Protein AF-A0A9X1I2F0-F1 (afdb_monomer)

Nearest PDB structures (foldseek):
  2l8y-assembly1_A  TM=6.173E-01  e=4.996E-02  Escherichia coli K-12
  9biy-assembly1_B  TM=6.040E-01  e=4.996E-02  Escherichia coli
  6t1w-assembly1_C  TM=5.245E-01  e=3.011E-01  Escherichia coli K-12
  7pd3-assembly1_f  TM=4.765E-01  e=2.891E+00  Homo sapiens
  4nas-assembly2_C  TM=4.984E-01  e=1.698E+00  Alicyclobacillus acidocaldarius subsp. acidocaldarius DSM 446

pLDDT: mean 90.18, std 13.1, range [33.97, 98.5]

Mean predicted aligned error: 4.86 Å

Structure (mmCIF, N/CA/C/O backbone):
data_AF-A0A9X1I2F0-F1
#
_entry.id   AF-A0A9X1I2F0-F1
#
loop_
_atom_site.group_PDB
_atom_site.id
_atom_site.type_symbol
_atom_site.label_atom_id
_atom_site.label_alt_id
_atom_site.label_comp_id
_atom_site.label_asym_id
_atom_site.label_entity_id
_atom_site.label_seq_id
_atom_site.pdbx_PDB_ins_code
_atom_site.Cartn_x
_atom_site.Cartn_y
_atom_site.Cartn_z
_atom_site.occupancy
_atom_site.B_iso_or_equiv
_atom_site.auth_seq_id
_atom_site.auth_comp_id
_atom_site.auth_asym_id
_atom_site.auth_atom_id
_atom_site.pdbx_PDB_model_num
ATOM 1 N N . MET A 1 1 ? 22.952 11.592 -23.804 1.00 33.97 1 MET A N 1
ATOM 2 C CA . MET A 1 1 ? 22.974 10.385 -22.951 1.00 33.97 1 MET A CA 1
ATOM 3 C C . MET A 1 1 ? 21.719 10.417 -22.098 1.00 33.97 1 MET A C 1
ATOM 5 O O . MET A 1 1 ? 21.644 11.208 -21.168 1.00 33.97 1 MET A O 1
ATOM 9 N N . THR A 1 2 ? 20.686 9.683 -22.502 1.00 39.53 2 THR A N 1
ATOM 10 C CA . THR A 1 2 ? 19.373 9.693 -21.846 1.00 39.53 2 THR A CA 1
ATOM 11 C C . THR A 1 2 ? 19.460 8.815 -20.602 1.00 39.53 2 THR A C 1
ATOM 13 O O . THR A 1 2 ? 19.593 7.600 -20.707 1.00 39.53 2 THR A O 1
ATOM 16 N N . SER A 1 3 ? 19.482 9.449 -19.431 1.00 34.62 3 SER A N 1
ATOM 17 C CA . SER A 1 3 ? 19.523 8.780 -18.131 1.00 34.62 3 SER A CA 1
ATOM 18 C C . SER A 1 3 ? 18.282 7.898 -17.964 1.00 34.62 3 SER A C 1
ATOM 20 O O . SER A 1 3 ? 17.176 8.406 -17.785 1.00 34.62 3 SER A O 1
ATOM 22 N N . CYS A 1 4 ? 18.453 6.578 -18.055 1.00 43.94 4 CYS A N 1
ATOM 23 C CA . CYS A 1 4 ? 17.436 5.591 -17.694 1.00 43.94 4 CYS A CA 1
ATOM 24 C C . CYS A 1 4 ? 17.426 5.437 -16.167 1.00 43.94 4 CYS A C 1
ATOM 26 O O . CYS A 1 4 ? 17.877 4.436 -15.620 1.00 43.94 4 CYS A O 1
ATOM 28 N N . GLY A 1 5 ? 16.980 6.477 -15.462 1.00 46.72 5 GLY A N 1
ATOM 29 C CA . GLY A 1 5 ? 16.666 6.378 -14.042 1.00 46.72 5 GLY A CA 1
ATOM 30 C C . GLY A 1 5 ? 15.305 5.710 -13.875 1.00 46.72 5 GLY A C 1
ATOM 31 O O . GLY A 1 5 ? 14.297 6.401 -13.768 1.00 46.72 5 GLY A O 1
ATOM 32 N N . SER A 1 6 ? 15.258 4.377 -13.877 1.00 56.50 6 SER A N 1
ATOM 33 C CA . SER A 1 6 ? 14.031 3.562 -13.758 1.00 56.50 6 SER A CA 1
ATOM 34 C C . SER A 1 6 ? 13.419 3.553 -12.346 1.00 56.50 6 SER A C 1
ATOM 36 O O . SER A 1 6 ? 12.685 2.636 -11.988 1.00 56.50 6 SER A O 1
ATOM 38 N N . SER A 1 7 ? 13.745 4.537 -11.508 1.00 63.50 7 SER A N 1
ATOM 39 C CA . SER A 1 7 ? 13.340 4.590 -10.104 1.00 63.50 7 SER A CA 1
ATOM 40 C C . SER A 1 7 ? 13.141 6.030 -9.647 1.00 63.50 7 SER A C 1
ATOM 42 O O . SER A 1 7 ? 13.952 6.901 -9.958 1.00 63.50 7 SER A O 1
ATOM 44 N N . ILE A 1 8 ? 12.096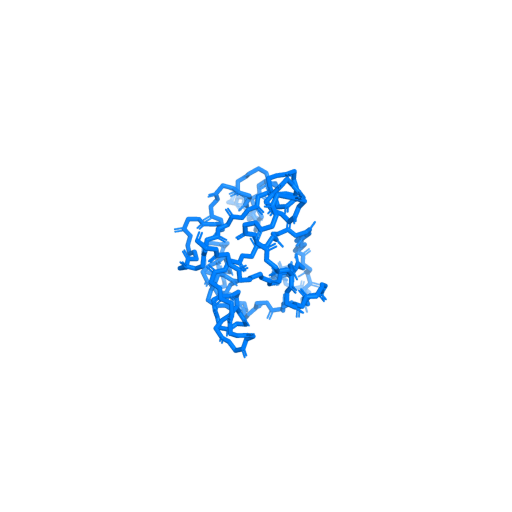 6.259 -8.858 1.00 75.00 8 ILE A N 1
ATOM 45 C CA . ILE A 1 8 ? 11.874 7.507 -8.116 1.00 75.00 8 ILE A CA 1
ATOM 46 C C . ILE A 1 8 ? 12.344 7.356 -6.666 1.00 75.00 8 ILE A C 1
ATOM 48 O O . ILE A 1 8 ? 12.542 6.235 -6.187 1.00 75.00 8 ILE A O 1
ATOM 52 N N . SER A 1 9 ? 12.529 8.473 -5.959 1.00 82.31 9 SER A N 1
ATOM 53 C CA . SER A 1 9 ? 12.950 8.439 -4.556 1.00 82.31 9 SER A CA 1
ATOM 54 C C . SER A 1 9 ? 11.874 7.818 -3.651 1.00 82.31 9 SER A C 1
ATOM 56 O O . SER A 1 9 ? 10.685 7.850 -3.982 1.00 82.31 9 SER A O 1
ATOM 58 N N . PRO A 1 10 ? 12.248 7.322 -2.458 1.00 80.12 10 PRO A N 1
ATOM 59 C CA . PRO A 1 10 ? 11.272 6.826 -1.494 1.00 80.12 10 PRO A CA 1
ATOM 60 C C . PRO A 1 10 ? 10.190 7.827 -1.093 1.00 80.12 10 PRO A C 1
ATOM 62 O O . PRO A 1 10 ? 9.031 7.441 -0.963 1.00 80.12 10 PRO A O 1
ATOM 65 N N . SER A 1 11 ? 10.539 9.109 -0.957 1.00 81.88 11 SER A N 1
ATOM 66 C CA . SER A 1 11 ? 9.557 10.166 -0.693 1.00 81.88 11 SER A CA 1
ATOM 67 C C . SER A 1 11 ? 8.549 10.291 -1.834 1.00 81.88 11 SER A C 1
ATOM 69 O O . SER A 1 11 ? 7.349 10.284 -1.596 1.00 81.88 11 SER A O 1
ATOM 71 N N . GLN A 1 12 ? 9.020 10.279 -3.083 1.00 85.94 12 GLN A N 1
ATOM 72 C CA . GLN A 1 12 ? 8.143 10.350 -4.247 1.00 85.94 12 GLN A CA 1
ATOM 73 C C . GLN A 1 12 ? 7.214 9.133 -4.348 1.00 85.94 12 GLN A C 1
ATOM 75 O O . GLN A 1 12 ? 6.062 9.299 -4.747 1.00 85.94 12 GLN A O 1
ATOM 80 N N . VAL A 1 13 ? 7.667 7.925 -3.980 1.00 85.88 13 VAL A N 1
ATOM 81 C CA . VAL A 1 13 ? 6.781 6.746 -3.897 1.00 85.88 13 VAL A CA 1
ATOM 82 C C . VAL A 1 13 ? 5.714 6.960 -2.830 1.00 85.88 13 VAL A C 1
ATOM 84 O O . VAL A 1 13 ? 4.535 6.758 -3.109 1.00 85.88 13 VAL A O 1
ATOM 87 N N . ASN A 1 14 ? 6.121 7.388 -1.634 1.00 85.56 14 ASN A N 1
ATOM 88 C CA . ASN A 1 14 ? 5.222 7.593 -0.503 1.00 85.56 14 ASN A CA 1
ATOM 89 C C . ASN A 1 14 ? 4.183 8.700 -0.752 1.00 85.56 14 ASN A C 1
ATOM 91 O O . ASN A 1 14 ? 3.100 8.634 -0.187 1.00 85.56 14 ASN A O 1
ATOM 95 N N . ASP A 1 15 ? 4.481 9.669 -1.615 1.00 87.38 15 ASP A N 1
ATOM 96 C CA . ASP A 1 15 ? 3.535 10.728 -1.980 1.00 87.38 15 ASP A CA 1
ATOM 97 C C . ASP A 1 15 ? 2.653 10.320 -3.172 1.00 87.38 15 ASP A C 1
ATOM 99 O O . ASP A 1 15 ? 1.452 10.587 -3.203 1.00 87.38 15 ASP A O 1
ATOM 103 N N . THR A 1 16 ? 3.234 9.639 -4.166 1.00 92.75 16 THR A N 1
ATOM 104 C CA . THR A 1 16 ? 2.539 9.337 -5.427 1.00 92.75 16 THR A CA 1
ATOM 105 C C . THR A 1 16 ? 1.665 8.095 -5.320 1.00 92.75 16 THR A C 1
ATOM 107 O O . THR A 1 16 ? 0.534 8.117 -5.799 1.00 92.75 16 THR A O 1
ATOM 110 N N . LEU A 1 17 ? 2.158 7.008 -4.719 1.00 93.81 17 LEU A N 1
ATOM 111 C CA . LEU A 1 17 ? 1.429 5.739 -4.663 1.00 93.81 17 LEU A CA 1
ATOM 112 C C . LEU A 1 17 ? 0.072 5.886 -3.948 1.00 93.81 17 LEU A C 1
ATOM 114 O O . LEU A 1 17 ? -0.922 5.473 -4.543 1.00 93.81 17 LEU A O 1
ATOM 118 N N . PRO A 1 18 ? -0.022 6.539 -2.769 1.00 95.12 18 PRO A N 1
ATOM 119 C CA . PRO A 1 18 ? -1.310 6.775 -2.114 1.00 95.12 18 PRO A CA 1
ATOM 120 C C . PRO A 1 18 ? -2.287 7.639 -2.901 1.00 95.12 18 PRO A C 1
ATOM 122 O O . PRO A 1 18 ? -3.494 7.472 -2.785 1.00 95.12 18 PRO A O 1
ATOM 125 N N . SER A 1 19 ? -1.789 8.560 -3.728 1.00 95.50 19 SER A N 1
ATOM 126 C CA . SER A 1 19 ? -2.665 9.380 -4.577 1.00 95.50 19 SER A CA 1
ATOM 127 C C . SER A 1 19 ? -3.320 8.586 -5.716 1.00 95.50 19 SER A C 1
ATOM 129 O O . SER A 1 19 ? -4.236 9.082 -6.369 1.00 95.50 19 SER A O 1
ATOM 131 N N . LEU A 1 20 ? -2.827 7.371 -5.984 1.00 96.69 20 LEU A N 1
ATOM 132 C CA . LEU A 1 20 ? -3.305 6.491 -7.049 1.00 96.69 20 LEU A CA 1
ATOM 133 C C . LEU A 1 20 ? -4.216 5.368 -6.534 1.00 96.69 20 LEU A C 1
ATOM 135 O O . LEU A 1 20 ? -4.792 4.664 -7.362 1.00 96.69 20 LEU A O 1
ATOM 139 N N . THR A 1 21 ? -4.324 5.181 -5.216 1.00 97.44 21 THR A N 1
ATOM 140 C CA . THR A 1 21 ? -5.216 4.197 -4.586 1.00 97.44 21 THR A CA 1
ATOM 141 C C . THR A 1 21 ? -6.589 4.797 -4.315 1.00 97.44 21 THR A C 1
ATOM 143 O O . THR A 1 21 ? -6.719 5.987 -4.032 1.00 97.44 21 THR A O 1
ATOM 146 N N . GLN A 1 22 ? -7.619 3.961 -4.351 1.00 97.31 22 GLN A N 1
ATOM 147 C CA . GLN A 1 22 ? -8.957 4.291 -3.861 1.00 97.31 22 GLN A CA 1
ATOM 148 C C . GLN A 1 22 ? -9.080 4.052 -2.353 1.00 97.31 22 GLN A C 1
ATOM 150 O O . GLN A 1 22 ? -9.831 4.758 -1.680 1.00 97.31 22 GLN A O 1
ATOM 155 N N . ALA A 1 23 ? -8.350 3.071 -1.815 1.00 97.12 23 ALA A N 1
ATOM 156 C CA . ALA A 1 23 ? -8.288 2.826 -0.381 1.00 97.12 23 ALA A CA 1
ATOM 157 C C . ALA A 1 23 ? -7.613 3.991 0.363 1.00 97.12 23 ALA A C 1
ATOM 159 O O . ALA A 1 23 ? -6.666 4.610 -0.125 1.00 97.12 23 ALA A O 1
ATOM 160 N N . THR A 1 24 ? -8.069 4.260 1.588 1.00 97.38 24 THR A N 1
ATOM 161 C CA . THR A 1 24 ? -7.498 5.327 2.419 1.00 97.38 24 THR A CA 1
ATOM 162 C C . THR A 1 24 ? -6.109 4.933 2.911 1.00 97.38 24 THR A C 1
ATOM 164 O O . THR A 1 24 ? -5.933 3.909 3.576 1.00 97.38 24 THR A O 1
ATOM 167 N N . TYR A 1 25 ? -5.111 5.763 2.617 1.00 97.00 25 TYR A N 1
ATOM 168 C CA . TYR A 1 25 ? -3.752 5.556 3.100 1.00 97.00 25 TYR A CA 1
ATOM 169 C C . TYR A 1 25 ? -3.561 6.088 4.521 1.00 97.00 25 TYR A C 1
ATOM 171 O O . TYR A 1 25 ? -3.843 7.250 4.813 1.00 97.00 25 TYR A O 1
ATOM 179 N N . TYR A 1 26 ? -2.978 5.253 5.379 1.00 95.75 26 TYR A N 1
ATOM 180 C CA . TYR A 1 26 ? -2.427 5.658 6.665 1.00 95.75 26 TYR A CA 1
ATOM 181 C C . TYR A 1 26 ? -0.921 5.416 6.673 1.00 95.75 26 TYR A C 1
ATOM 183 O O . TYR A 1 26 ? -0.452 4.313 6.391 1.00 95.75 26 TYR A O 1
ATOM 191 N N . ASN A 1 27 ? -0.151 6.428 7.076 1.00 93.56 27 ASN A N 1
ATOM 192 C CA . ASN A 1 27 ? 1.233 6.189 7.470 1.00 93.56 27 ASN A CA 1
ATOM 193 C C . ASN A 1 27 ? 1.271 5.338 8.759 1.00 93.56 27 ASN A C 1
ATOM 195 O O . ASN A 1 27 ? 0.271 5.211 9.470 1.00 93.56 27 ASN A O 1
ATOM 199 N N . GLN A 1 28 ? 2.430 4.765 9.082 1.00 91.12 28 GLN A N 1
ATOM 200 C CA . GLN A 1 28 ? 2.559 3.835 10.211 1.00 91.12 28 GLN A CA 1
ATOM 201 C C . GLN A 1 28 ? 2.185 4.452 11.570 1.00 91.12 28 GLN A C 1
ATOM 203 O O . GLN A 1 28 ? 1.605 3.760 12.405 1.00 91.12 28 GLN A O 1
ATOM 208 N N . VAL A 1 29 ? 2.477 5.740 11.782 1.00 93.25 29 VAL A N 1
ATOM 209 C CA . VAL A 1 29 ? 2.159 6.452 13.031 1.00 93.25 29 VAL A CA 1
ATOM 210 C C . VAL A 1 29 ? 0.647 6.635 13.158 1.00 93.25 29 VAL A C 1
ATOM 212 O O . VAL A 1 29 ? 0.048 6.160 14.121 1.00 93.25 29 VAL A O 1
ATOM 215 N N . ASN A 1 30 ? 0.010 7.208 12.135 1.00 93.75 30 ASN A N 1
ATOM 216 C CA . ASN A 1 30 ? -1.434 7.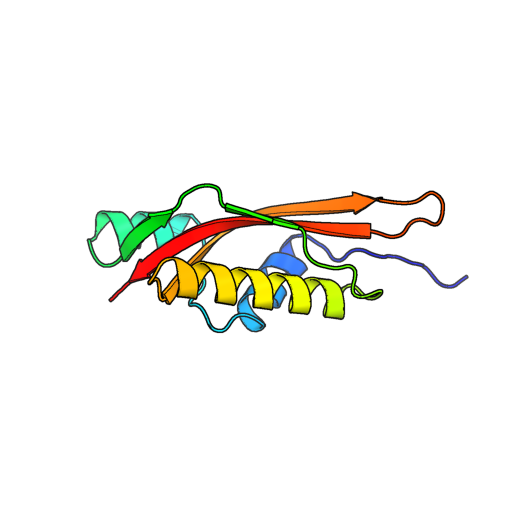440 12.109 1.00 93.75 30 ASN A CA 1
ATOM 217 C C . ASN A 1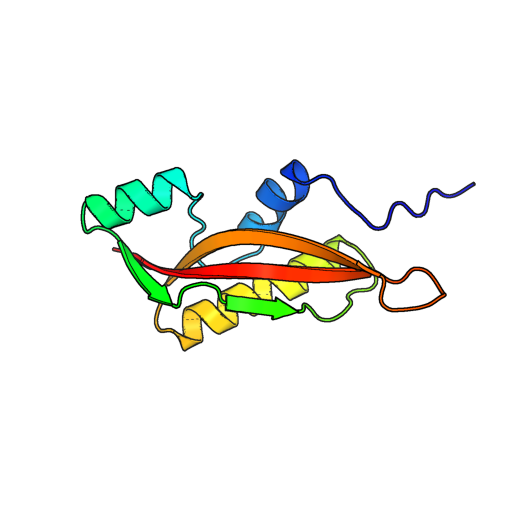 30 ? -2.214 6.121 12.192 1.00 93.75 30 ASN A C 1
ATOM 219 O O . ASN A 1 30 ? -3.269 6.060 12.816 1.00 93.75 30 ASN A O 1
ATOM 223 N N . ALA A 1 31 ? -1.703 5.053 11.574 1.00 94.19 31 ALA A N 1
ATOM 224 C CA . ALA A 1 31 ? -2.313 3.733 11.653 1.00 94.19 31 ALA A CA 1
ATOM 225 C C . ALA A 1 31 ? -2.275 3.162 13.075 1.00 94.19 31 ALA A C 1
ATOM 227 O O . ALA A 1 31 ? -3.249 2.544 13.504 1.00 94.19 31 ALA A O 1
ATOM 228 N N . ALA A 1 32 ? -1.166 3.346 13.800 1.00 94.38 32 ALA A N 1
ATOM 229 C CA . ALA A 1 32 ? -1.045 2.905 15.186 1.00 94.38 32 ALA A CA 1
ATOM 230 C C . ALA A 1 32 ? -1.992 3.695 16.101 1.00 94.38 32 ALA A C 1
ATOM 232 O O . ALA A 1 32 ? -2.699 3.106 16.915 1.00 94.38 32 ALA A O 1
ATOM 233 N N . GLU A 1 33 ? -2.071 5.013 15.928 1.00 95.38 33 GLU A N 1
ATOM 234 C CA . GLU A 1 33 ? -2.998 5.870 16.675 1.00 95.38 33 GLU A CA 1
ATOM 235 C C . GLU A 1 33 ? -4.468 5.528 16.391 1.00 95.38 33 GLU A C 1
ATOM 237 O O . GLU A 1 33 ? -5.276 5.412 17.316 1.00 95.38 33 GLU A O 1
ATOM 242 N N . ALA A 1 34 ? -4.827 5.308 15.124 1.00 94.56 34 ALA A N 1
ATOM 243 C CA . ALA A 1 34 ? -6.186 4.943 14.733 1.00 94.56 34 ALA A CA 1
ATOM 244 C C . ALA A 1 34 ? -6.592 3.558 15.265 1.00 94.56 34 ALA A C 1
ATOM 246 O O . ALA A 1 34 ? -7.729 3.375 15.696 1.00 94.56 34 ALA A O 1
ATOM 247 N N . GLN A 1 35 ? -5.658 2.603 15.307 1.00 93.94 35 GLN A N 1
ATOM 248 C CA . GLN A 1 35 ? -5.886 1.296 15.930 1.00 93.94 35 GLN A CA 1
ATOM 249 C C . GLN A 1 35 ? -6.044 1.398 17.449 1.00 93.94 35 GLN A C 1
ATOM 251 O O . GLN A 1 35 ? -6.986 0.842 18.010 1.00 93.94 35 GLN A O 1
ATOM 256 N N . ASN A 1 36 ?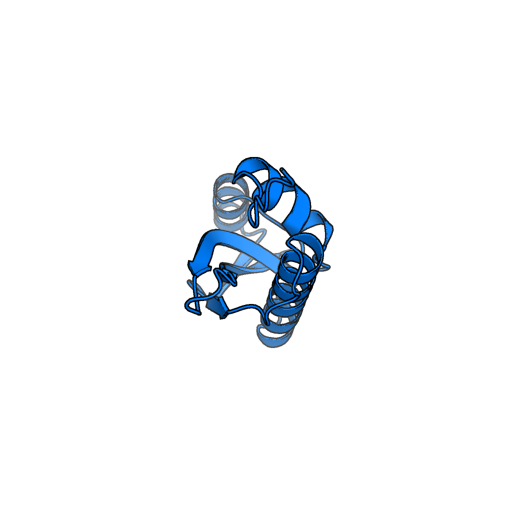 -5.170 2.151 18.118 1.00 94.44 36 ASN A N 1
ATOM 257 C CA . ASN A 1 36 ? -5.221 2.324 19.572 1.00 94.44 36 ASN A CA 1
ATOM 258 C C . ASN A 1 36 ? -6.470 3.087 20.035 1.00 94.44 36 ASN A C 1
ATOM 260 O O . ASN A 1 36 ? -6.963 2.848 21.133 1.00 94.44 36 ASN A O 1
ATOM 264 N N . SER A 1 37 ? -6.992 3.991 19.202 1.00 94.69 37 SER A N 1
ATOM 265 C CA . SER A 1 37 ? -8.243 4.716 19.462 1.00 94.69 37 SER A CA 1
ATOM 266 C C . SER A 1 37 ? -9.505 3.945 19.057 1.00 94.69 37 SER A C 1
ATOM 268 O O . SER A 1 37 ? -10.604 4.460 19.240 1.00 94.69 37 SER A O 1
ATOM 270 N N . GLY A 1 38 ? -9.369 2.729 18.514 1.00 93.38 38 GLY A N 1
ATOM 271 C CA . GLY A 1 38 ? -10.490 1.887 18.085 1.00 93.38 38 GLY A CA 1
ATOM 272 C C . GLY A 1 38 ? -11.144 2.295 16.761 1.00 93.38 38 GLY A C 1
ATOM 273 O O . GLY A 1 38 ? -12.052 1.604 16.316 1.00 93.38 38 GLY A O 1
ATOM 274 N N . LYS A 1 39 ? -10.668 3.364 16.108 1.00 94.94 39 LYS A N 1
ATOM 275 C CA . LYS A 1 39 ? -11.205 3.878 14.833 1.00 94.94 39 LYS A CA 1
ATOM 276 C C . LYS A 1 39 ? -10.870 3.002 13.632 1.00 94.94 39 LYS A C 1
ATOM 278 O O . LYS A 1 39 ? -11.549 3.058 12.616 1.00 94.94 39 LYS A O 1
ATOM 283 N N . CYS A 1 40 ? -9.789 2.235 13.731 1.00 96.62 40 CYS A N 1
ATOM 284 C CA . CYS A 1 40 ? -9.369 1.297 12.705 1.00 96.62 40 CYS A CA 1
ATOM 285 C C . CYS A 1 40 ? -9.113 -0.071 13.319 1.00 96.62 40 CYS A C 1
ATOM 287 O O . CYS A 1 40 ? -8.456 -0.201 14.351 1.00 96.62 40 CYS A O 1
ATOM 289 N N . LYS A 1 41 ? -9.548 -1.116 12.626 1.00 97.06 41 LYS A N 1
ATOM 290 C CA . LYS A 1 41 ? -9.187 -2.494 12.917 1.00 97.06 41 LYS A CA 1
ATOM 291 C C . LYS A 1 41 ? -8.317 -3.028 11.794 1.00 97.06 41 LYS A C 1
ATOM 293 O O . LYS A 1 41 ? -8.667 -2.987 10.618 1.00 97.06 41 LYS A O 1
ATOM 298 N N . LEU A 1 42 ? -7.181 -3.577 12.184 1.00 96.75 42 LEU A N 1
ATOM 299 C CA . LEU A 1 42 ? -6.320 -4.319 11.287 1.00 96.75 42 LEU A CA 1
ATOM 300 C C . LEU A 1 42 ? -7.006 -5.615 10.821 1.00 96.75 42 LEU A C 1
ATOM 302 O O . LEU A 1 42 ? -7.515 -6.378 11.644 1.00 96.75 42 LEU A O 1
ATOM 306 N N . LEU A 1 43 ? -6.971 -5.867 9.513 1.00 97.06 43 LEU A N 1
ATOM 307 C CA . LEU A 1 43 ? -7.537 -7.061 8.884 1.00 97.06 43 LEU A CA 1
ATOM 308 C C . LEU A 1 43 ? -6.442 -8.085 8.578 1.00 97.06 43 LEU A C 1
ATOM 310 O O . LEU A 1 43 ? -6.414 -9.154 9.186 1.00 97.06 43 LEU A O 1
ATOM 314 N N . THR A 1 44 ? -5.493 -7.728 7.707 1.00 97.00 44 THR A N 1
ATOM 315 C CA . THR A 1 44 ? -4.358 -8.584 7.335 1.00 97.00 44 THR A CA 1
ATOM 316 C C . THR A 1 44 ? -3.038 -7.834 7.501 1.00 97.00 44 THR A C 1
ATOM 318 O O . THR A 1 44 ? -2.918 -6.671 7.112 1.00 97.00 44 THR A O 1
ATOM 321 N N . LYS A 1 45 ? -2.021 -8.513 8.050 1.00 95.50 45 LYS A N 1
ATOM 322 C CA . LYS A 1 45 ? -0.639 -8.008 8.102 1.00 95.50 45 LYS A CA 1
ATOM 323 C C . LYS A 1 45 ? 0.194 -8.524 6.940 1.00 95.50 45 LYS A C 1
ATOM 325 O O . LYS A 1 45 ? -0.005 -9.652 6.497 1.00 95.50 45 LYS A O 1
ATOM 330 N N . SER A 1 46 ? 1.198 -7.741 6.563 1.00 93.31 46 SER A N 1
ATOM 331 C CA . SER A 1 46 ? 2.318 -8.180 5.728 1.00 93.31 46 SER A CA 1
ATOM 332 C C . SER A 1 46 ? 1.884 -8.771 4.386 1.00 93.31 46 SER A C 1
ATOM 334 O O . SER A 1 46 ? 2.449 -9.767 3.932 1.00 93.31 46 SER A O 1
ATOM 336 N N . ARG A 1 47 ? 0.878 -8.170 3.738 1.00 96.38 47 ARG A N 1
ATOM 337 C CA . ARG A 1 47 ? 0.564 -8.505 2.349 1.00 96.38 47 ARG A CA 1
ATOM 338 C C . ARG A 1 47 ? 1.740 -8.104 1.487 1.00 96.38 47 ARG A C 1
ATOM 340 O O . ARG A 1 47 ? 2.111 -6.936 1.471 1.00 96.38 47 ARG A O 1
ATOM 347 N N . ASN A 1 48 ? 2.282 -9.072 0.762 1.00 96.69 48 ASN A N 1
ATOM 348 C CA . ASN A 1 48 ? 3.261 -8.826 -0.279 1.00 96.69 48 ASN A CA 1
ATOM 349 C C . ASN A 1 48 ? 2.547 -8.855 -1.631 1.00 96.69 48 ASN A C 1
ATOM 351 O O . ASN A 1 48 ? 1.886 -9.839 -1.969 1.00 96.69 48 ASN A O 1
ATOM 355 N N . TYR A 1 49 ? 2.689 -7.781 -2.396 1.00 96.88 49 TYR A N 1
ATOM 356 C CA . TYR A 1 49 ? 2.192 -7.702 -3.758 1.00 96.88 49 TYR A CA 1
ATOM 357 C C . TYR A 1 49 ? 3.326 -7.355 -4.712 1.00 96.88 49 TYR A C 1
ATOM 359 O O . TYR A 1 49 ? 4.065 -6.388 -4.516 1.00 96.88 49 TYR A O 1
ATOM 367 N N . VAL A 1 50 ? 3.439 -8.157 -5.765 1.00 96.19 50 VAL A N 1
ATOM 368 C CA . VAL A 1 50 ? 4.392 -7.957 -6.849 1.00 96.19 50 VAL A CA 1
ATOM 369 C C . VAL A 1 50 ? 3.627 -7.355 -8.020 1.00 96.19 50 VAL A C 1
ATOM 371 O O . VAL A 1 50 ? 2.829 -8.035 -8.666 1.00 96.19 50 VAL A O 1
ATOM 374 N N . ALA A 1 51 ? 3.838 -6.067 -8.276 1.00 94.94 51 ALA A N 1
ATOM 375 C CA . ALA A 1 51 ? 3.128 -5.367 -9.332 1.00 94.94 51 ALA A CA 1
ATOM 376 C C . ALA A 1 51 ? 3.569 -5.880 -10.718 1.00 94.94 51 ALA A C 1
ATOM 378 O O . ALA A 1 51 ? 4.765 -6.089 -10.958 1.00 94.94 51 ALA A O 1
ATOM 379 N N . PRO A 1 52 ? 2.632 -6.059 -11.665 1.00 93.50 52 PRO A N 1
ATOM 380 C CA . PRO A 1 52 ? 2.975 -6.267 -13.065 1.00 93.50 52 PRO A CA 1
ATOM 381 C C . PRO A 1 52 ? 3.853 -5.130 -13.604 1.00 93.50 52 PRO A C 1
ATOM 383 O O . PRO A 1 52 ? 3.587 -3.959 -13.323 1.00 93.50 52 PRO A O 1
ATOM 386 N N . ILE A 1 53 ? 4.858 -5.476 -14.414 1.00 90.88 53 ILE A N 1
ATOM 387 C CA . ILE A 1 53 ? 5.773 -4.508 -15.036 1.00 90.88 53 ILE A CA 1
ATOM 388 C C . ILE A 1 53 ? 4.985 -3.606 -15.991 1.00 90.88 53 ILE A C 1
ATOM 390 O O . ILE A 1 53 ? 4.318 -4.069 -16.915 1.00 90.88 53 ILE A O 1
ATOM 394 N N . GLY A 1 54 ? 5.055 -2.302 -15.755 1.00 86.31 54 GLY A N 1
ATOM 395 C CA . GLY A 1 54 ? 4.367 -1.259 -16.505 1.00 86.31 54 GLY A CA 1
ATOM 396 C C . GLY A 1 54 ? 5.246 -0.527 -17.521 1.00 86.31 54 GLY A C 1
ATOM 397 O O . GLY A 1 54 ? 4.751 0.394 -18.180 1.00 86.31 54 GLY A O 1
ATOM 398 N N . PHE A 1 55 ? 6.530 -0.891 -17.630 1.00 85.38 55 PHE A N 1
ATOM 399 C CA . PHE A 1 55 ? 7.573 -0.280 -18.482 1.00 85.38 55 PHE A CA 1
ATOM 400 C C . PHE A 1 55 ? 7.913 1.189 -18.177 1.00 85.38 55 PHE A C 1
ATOM 402 O O . PHE A 1 55 ? 8.859 1.741 -18.733 1.00 85.38 55 PHE A O 1
ATOM 409 N N . THR A 1 56 ? 7.158 1.839 -17.291 1.00 87.00 56 THR A N 1
ATOM 410 C CA . THR A 1 56 ? 7.444 3.171 -16.759 1.00 87.00 56 THR A CA 1
ATOM 411 C C . THR A 1 56 ? 7.105 3.186 -15.277 1.00 87.00 56 THR A C 1
ATOM 413 O O . THR A 1 56 ? 6.090 2.612 -14.880 1.00 87.00 56 THR A O 1
ATOM 416 N N . VAL A 1 57 ? 7.864 3.952 -14.487 1.00 87.94 57 VAL A N 1
ATOM 417 C CA . VAL A 1 57 ? 7.638 4.086 -13.037 1.00 87.94 57 VAL A CA 1
ATOM 418 C C . VAL A 1 57 ? 6.187 4.455 -12.716 1.00 87.94 57 VAL A C 1
ATOM 420 O O . VAL A 1 57 ? 5.587 3.926 -11.786 1.00 87.94 57 VAL A O 1
ATOM 423 N N . LYS A 1 58 ? 5.576 5.341 -13.512 1.00 90.88 58 LYS A N 1
ATOM 424 C CA . LYS A 1 58 ? 4.177 5.743 -13.319 1.00 90.88 58 LYS A CA 1
ATOM 425 C C . LYS A 1 58 ? 3.207 4.574 -13.511 1.00 90.88 58 LYS A C 1
ATOM 427 O O . LYS A 1 58 ? 2.236 4.471 -12.767 1.00 90.88 58 LYS A O 1
ATOM 432 N N . ASN A 1 59 ? 3.435 3.724 -14.508 1.00 92.75 59 ASN A N 1
ATOM 433 C CA . ASN A 1 59 ? 2.590 2.555 -14.743 1.00 92.75 59 ASN A CA 1
ATOM 4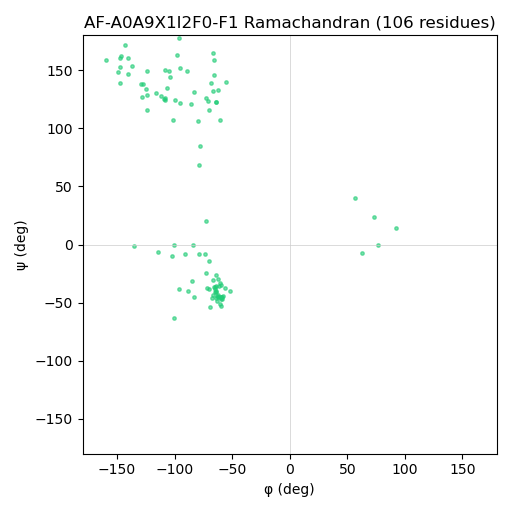34 C C . ASN A 1 59 ? 2.815 1.478 -13.679 1.00 92.75 59 ASN A C 1
ATOM 436 O O . ASN A 1 59 ? 1.844 0.880 -13.232 1.00 92.75 59 ASN A O 1
ATOM 440 N N . ASP A 1 60 ? 4.054 1.285 -13.228 1.00 92.62 60 ASP A N 1
ATOM 441 C CA . ASP A 1 60 ? 4.369 0.376 -12.123 1.00 92.62 60 ASP A CA 1
ATOM 442 C C . ASP A 1 60 ? 3.641 0.790 -10.835 1.00 92.62 60 ASP A C 1
ATOM 444 O O . ASP A 1 60 ? 3.003 -0.038 -10.190 1.00 92.62 60 ASP A O 1
ATOM 448 N N . LEU A 1 61 ? 3.647 2.088 -10.501 1.00 94.81 61 LEU A N 1
ATOM 449 C CA . LEU A 1 61 ? 2.906 2.620 -9.352 1.00 94.81 61 LEU A CA 1
ATOM 450 C C . LEU A 1 61 ? 1.392 2.467 -9.513 1.00 94.81 61 LEU A C 1
ATOM 452 O O . LEU A 1 61 ? 0.724 2.116 -8.550 1.00 94.81 61 LEU A O 1
ATOM 456 N N . LYS A 1 62 ? 0.839 2.688 -10.713 1.00 96.56 62 LYS A N 1
ATOM 457 C CA . LYS A 1 62 ? -0.591 2.447 -10.986 1.00 96.56 62 LYS A CA 1
ATOM 458 C C . LYS A 1 62 ? -0.965 0.975 -10.818 1.00 96.56 62 LYS A C 1
ATOM 460 O O . LYS A 1 62 ? -1.995 0.670 -10.226 1.00 96.56 62 LYS A O 1
ATOM 465 N N . ASN A 1 63 ? -0.131 0.068 -11.323 1.00 96.88 63 ASN A N 1
ATOM 466 C CA . ASN A 1 63 ? -0.321 -1.372 -11.167 1.00 96.88 63 ASN A CA 1
ATOM 467 C C . ASN A 1 63 ? -0.210 -1.792 -9.693 1.00 96.88 63 ASN A C 1
ATOM 469 O O . ASN A 1 63 ? -0.973 -2.645 -9.241 1.00 96.88 63 ASN A O 1
ATOM 473 N N . GLY A 1 64 ? 0.713 -1.169 -8.955 1.00 96.75 64 GLY A N 1
ATOM 474 C CA . GLY A 1 64 ? 0.862 -1.286 -7.508 1.00 96.75 64 GLY A CA 1
ATOM 475 C C . GLY A 1 64 ? -0.382 -0.837 -6.747 1.00 96.75 64 GLY A C 1
ATOM 476 O O . GLY A 1 64 ? -0.930 -1.605 -5.964 1.00 96.75 64 GLY A O 1
ATOM 477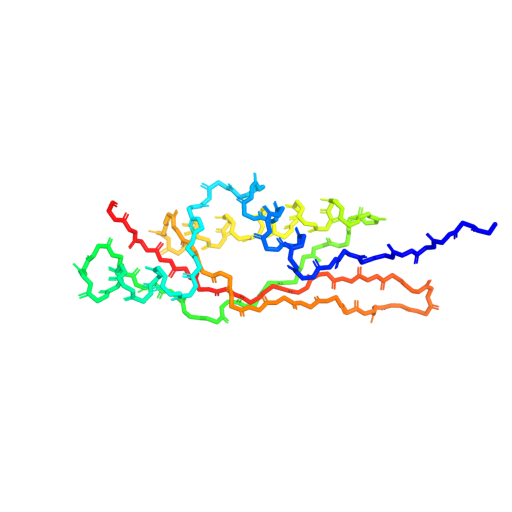 N N . ALA A 1 65 ? -0.859 0.377 -7.028 1.00 97.94 65 ALA A N 1
ATOM 478 C CA . ALA A 1 65 ? -2.044 0.962 -6.410 1.00 97.94 65 ALA A CA 1
ATOM 479 C C . ALA A 1 65 ? -3.299 0.119 -6.659 1.00 97.94 65 ALA A C 1
ATOM 481 O O . ALA A 1 65 ? -4.022 -0.194 -5.718 1.00 97.94 65 ALA A O 1
ATOM 482 N N . ARG A 1 66 ? -3.501 -0.343 -7.900 1.00 98.12 66 ARG A N 1
ATOM 483 C CA . ARG A 1 66 ? -4.609 -1.248 -8.231 1.00 98.12 66 ARG A CA 1
ATOM 484 C C . ARG A 1 66 ? -4.555 -2.538 -7.409 1.00 98.12 66 ARG A C 1
ATOM 486 O O . ARG A 1 66 ? -5.577 -2.961 -6.890 1.00 98.12 66 ARG A O 1
ATOM 493 N N . GLY A 1 67 ? -3.375 -3.140 -7.262 1.00 97.62 67 GLY A N 1
ATOM 494 C CA . GLY A 1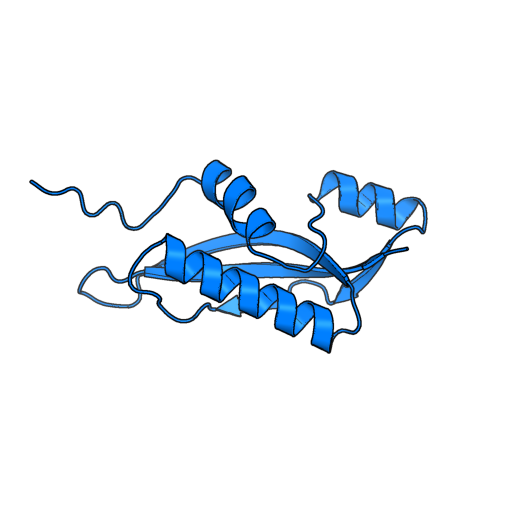 67 ? -3.223 -4.350 -6.452 1.00 97.62 67 GLY A CA 1
ATOM 495 C C . GLY A 1 67 ? -3.505 -4.124 -4.966 1.00 97.62 67 GLY A C 1
ATOM 496 O O . GLY A 1 67 ? -4.087 -4.992 -4.320 1.00 97.62 67 GLY A O 1
ATOM 497 N N . ILE A 1 68 ? -3.135 -2.960 -4.421 1.00 98.31 68 ILE A N 1
ATOM 498 C CA . ILE A 1 68 ? -3.512 -2.572 -3.053 1.00 98.31 68 ILE A CA 1
ATOM 499 C C . ILE A 1 68 ? -5.036 -2.500 -2.938 1.00 98.31 68 ILE A C 1
ATOM 501 O O . ILE A 1 68 ? -5.588 -3.135 -2.045 1.00 98.31 68 ILE A O 1
ATOM 505 N N . ASP A 1 69 ? -5.706 -1.780 -3.842 1.00 98.50 69 ASP A N 1
ATOM 506 C CA . ASP A 1 69 ? -7.165 -1.621 -3.822 1.00 98.50 69 ASP A CA 1
ATOM 507 C C . ASP A 1 69 ? -7.888 -2.972 -3.917 1.00 98.50 69 ASP A C 1
ATOM 509 O O . ASP A 1 69 ? -8.796 -3.243 -3.131 1.00 98.50 69 ASP A O 1
ATOM 513 N N . GLU A 1 70 ? -7.449 -3.847 -4.827 1.00 98.19 70 GLU A N 1
ATOM 514 C CA . GLU A 1 70 ? -7.991 -5.201 -4.986 1.00 98.19 70 GLU A CA 1
ATOM 515 C C . GLU A 1 70 ? -7.854 -6.010 -3.688 1.00 98.19 70 GLU A C 1
ATOM 517 O O . GLU A 1 70 ? -8.820 -6.616 -3.229 1.00 98.19 70 GLU A O 1
ATOM 522 N N . TRP A 1 71 ? -6.682 -5.987 -3.045 1.00 98.38 71 TRP A N 1
ATOM 523 C CA . TRP A 1 71 ? -6.471 -6.702 -1.785 1.00 98.38 71 TRP A CA 1
ATOM 524 C C . TRP A 1 71 ? -7.222 -6.095 -0.602 1.00 98.38 71 TRP A C 1
ATOM 526 O O . TRP A 1 71 ? -7.722 -6.840 0.239 1.00 98.38 71 TRP A O 1
ATOM 536 N N . VAL A 1 72 ? -7.310 -4.767 -0.517 1.00 98.31 72 VAL A N 1
ATOM 537 C CA . VAL A 1 72 ? -8.104 -4.084 0.513 1.00 98.31 72 VAL A CA 1
ATOM 538 C C . VAL A 1 72 ? -9.572 -4.476 0.374 1.00 98.31 72 VAL A C 1
ATOM 540 O O . VAL A 1 72 ? -10.195 -4.844 1.369 1.00 98.31 72 VAL A O 1
ATOM 543 N N . GLN A 1 73 ? -10.103 -4.476 -0.850 1.00 98.06 73 GLN A N 1
ATOM 544 C CA . GLN A 1 73 ? -11.477 -4.884 -1.123 1.00 98.06 73 GLN A CA 1
ATOM 545 C C . GLN A 1 73 ? -11.712 -6.366 -0.803 1.00 98.06 73 GLN A C 1
ATOM 547 O O . GLN A 1 73 ? -12.707 -6.694 -0.156 1.00 98.06 73 GLN A O 1
ATOM 552 N N . LEU A 1 74 ? -10.809 -7.260 -1.225 1.00 97.88 74 LEU A N 1
ATOM 553 C CA . LEU A 1 74 ? -10.900 -8.700 -0.948 1.00 97.88 74 LEU A CA 1
ATOM 554 C C . LEU A 1 74 ? -10.886 -9.009 0.553 1.00 97.88 74 LEU A C 1
ATOM 556 O O . LEU A 1 74 ? -11.549 -9.946 0.993 1.00 97.88 74 LEU A O 1
ATOM 560 N N . ASP A 1 75 ? -10.173 -8.205 1.336 1.00 97.38 75 ASP A N 1
ATOM 561 C CA . ASP A 1 75 ? -10.118 -8.339 2.791 1.00 97.38 75 ASP A CA 1
ATOM 562 C C . ASP A 1 75 ? -11.349 -7.769 3.503 1.00 97.38 75 ASP A C 1
ATOM 564 O O . ASP A 1 75 ? -11.493 -7.952 4.712 1.00 97.38 75 ASP A O 1
ATOM 568 N N . GLY A 1 76 ? -12.232 -7.075 2.779 1.00 97.25 76 GLY A N 1
ATOM 569 C CA . GLY A 1 76 ? -13.362 -6.347 3.354 1.00 97.25 76 GLY A CA 1
ATOM 570 C C . GLY A 1 76 ? -12.949 -5.060 4.076 1.00 97.25 76 GLY A C 1
ATOM 571 O O . GLY A 1 76 ? -13.652 -4.611 4.980 1.00 97.25 76 GLY A O 1
ATOM 572 N N . GLY A 1 77 ? -11.796 -4.491 3.718 1.00 97.19 77 GLY A N 1
ATOM 573 C CA . GLY A 1 77 ? -11.291 -3.230 4.249 1.00 97.19 77 GLY A CA 1
ATOM 574 C C . GLY A 1 77 ? -11.618 -2.029 3.370 1.00 97.19 77 GLY A C 1
ATOM 575 O O . GLY A 1 77 ? -12.173 -2.141 2.280 1.00 97.19 77 GLY A O 1
ATOM 576 N N . ASN A 1 78 ? -11.222 -0.858 3.852 1.00 97.94 78 ASN A N 1
ATOM 577 C CA . ASN A 1 78 ? -11.300 0.416 3.129 1.00 97.94 78 ASN A CA 1
ATOM 578 C C . ASN A 1 78 ? -10.016 1.253 3.265 1.00 97.94 78 ASN A C 1
ATOM 580 O O . ASN A 1 78 ? -9.922 2.343 2.698 1.00 97.94 78 ASN A O 1
ATOM 584 N N . ALA A 1 79 ? -9.027 0.755 4.009 1.00 98.00 79 ALA A N 1
ATOM 585 C CA . ALA A 1 79 ? -7.794 1.458 4.307 1.00 98.00 79 ALA A CA 1
ATOM 586 C C . ALA A 1 79 ? -6.586 0.517 4.273 1.00 98.00 79 ALA A C 1
ATOM 588 O O . ALA A 1 79 ? -6.706 -0.706 4.402 1.00 98.00 79 ALA A O 1
ATOM 589 N N . TYR A 1 80 ? -5.398 1.096 4.124 1.00 98.25 80 TYR A N 1
ATOM 590 C CA . TYR A 1 80 ? -4.149 0.347 4.123 1.00 98.25 80 TYR A CA 1
ATOM 591 C C . TYR A 1 80 ? -2.993 1.137 4.738 1.00 98.25 80 TYR A C 1
ATOM 593 O O . TYR A 1 80 ? -3.034 2.363 4.865 1.00 98.25 80 TYR A O 1
ATOM 601 N N . VAL A 1 81 ? -1.938 0.409 5.101 1.00 97.50 81 VAL A N 1
ATOM 602 C CA . VAL A 1 81 ? -0.675 0.965 5.598 1.00 97.50 81 VAL A CA 1
ATOM 603 C C . VAL A 1 81 ? 0.453 0.453 4.730 1.00 97.50 81 VAL A C 1
ATOM 605 O O . VAL A 1 81 ? 0.726 -0.747 4.732 1.00 97.50 81 VAL A O 1
ATOM 608 N N . LEU A 1 82 ? 1.135 1.350 4.023 1.00 95.69 82 LEU A N 1
ATOM 609 C CA . LEU A 1 82 ? 2.368 1.009 3.321 1.00 95.69 82 LEU A CA 1
ATOM 610 C C . LEU A 1 82 ? 3.476 0.757 4.351 1.00 95.69 82 LEU A C 1
ATOM 612 O O . LEU A 1 82 ? 3.871 1.655 5.095 1.00 95.69 82 LEU A O 1
ATOM 616 N N . THR A 1 83 ? 3.970 -0.477 4.410 1.00 94.44 83 THR A N 1
ATOM 617 C CA . THR A 1 83 ? 5.037 -0.859 5.349 1.00 94.44 83 THR A CA 1
ATOM 618 C C . THR A 1 83 ? 6.411 -0.807 4.708 1.00 94.44 83 THR A C 1
ATOM 620 O O . THR A 1 83 ? 7.363 -0.366 5.348 1.00 94.44 83 THR A O 1
ATOM 623 N N . ASN A 1 84 ? 6.511 -1.219 3.445 1.00 94.31 84 ASN A N 1
ATOM 624 C CA . ASN A 1 84 ? 7.753 -1.233 2.694 1.00 94.31 84 ASN A CA 1
ATOM 625 C C . ASN A 1 84 ? 7.460 -1.275 1.187 1.00 94.31 84 ASN A C 1
ATOM 627 O O . ASN A 1 84 ? 6.381 -1.682 0.754 1.00 94.31 84 ASN A O 1
ATOM 631 N N . PHE A 1 85 ? 8.431 -0.867 0.378 1.00 93.38 85 PHE A N 1
ATOM 632 C CA . PHE A 1 85 ? 8.417 -1.093 -1.060 1.00 93.38 85 PHE A CA 1
ATOM 633 C C . PHE A 1 85 ? 9.854 -1.274 -1.552 1.00 93.38 85 PHE A C 1
ATOM 635 O O . PHE A 1 85 ? 10.802 -0.748 -0.966 1.00 93.38 85 PHE A O 1
ATOM 642 N N . LYS A 1 86 ? 10.031 -2.010 -2.648 1.00 92.50 86 LYS A N 1
ATOM 643 C CA . LYS A 1 86 ? 11.336 -2.155 -3.299 1.00 92.50 86 LYS A CA 1
ATOM 644 C C . LYS A 1 86 ? 11.189 -2.353 -4.798 1.00 92.50 86 LYS A C 1
ATOM 646 O O . LYS A 1 86 ? 10.237 -2.976 -5.260 1.00 92.50 86 LYS A O 1
ATOM 651 N N . TRP A 1 87 ? 12.176 -1.859 -5.533 1.00 91.00 87 TRP A N 1
ATOM 652 C CA . TRP A 1 87 ? 12.345 -2.140 -6.952 1.00 91.00 87 TRP A CA 1
ATOM 653 C C . TRP A 1 87 ? 13.328 -3.294 -7.099 1.00 91.00 87 TRP A C 1
ATOM 655 O O . TRP A 1 87 ? 14.454 -3.215 -6.610 1.00 91.00 87 TRP A O 1
ATOM 665 N N . VAL A 1 88 ? 12.893 -4.375 -7.735 1.00 90.69 88 VAL A N 1
ATOM 666 C CA . VAL A 1 88 ? 13.712 -5.564 -7.981 1.00 90.69 88 VAL A CA 1
ATOM 667 C C . VAL A 1 88 ? 14.032 -5.622 -9.465 1.00 90.69 88 VAL A C 1
ATOM 669 O O . VAL A 1 88 ? 13.121 -5.583 -10.284 1.00 90.69 88 VAL A O 1
ATOM 672 N N . THR A 1 89 ? 15.309 -5.705 -9.827 1.00 89.44 89 THR A N 1
ATOM 673 C CA . THR A 1 89 ? 15.707 -5.955 -11.218 1.00 89.44 89 THR A CA 1
ATOM 674 C C . THR A 1 89 ? 15.413 -7.410 -11.568 1.00 89.44 89 THR A C 1
ATOM 676 O O . THR A 1 89 ? 15.859 -8.310 -10.857 1.00 89.44 89 THR A O 1
ATOM 679 N N . VAL A 1 90 ? 14.659 -7.642 -12.643 1.00 87.62 90 VAL A N 1
ATOM 680 C CA . VAL A 1 90 ? 14.134 -8.975 -13.002 1.00 87.62 90 VAL A CA 1
ATOM 681 C C . VAL A 1 90 ? 14.697 -9.539 -14.304 1.00 87.62 90 VAL A C 1
ATOM 683 O O . VAL A 1 90 ? 14.449 -10.700 -14.617 1.00 87.62 90 VAL A O 1
ATOM 686 N N . ASP A 1 91 ? 15.479 -8.761 -15.052 1.00 84.12 91 ASP A N 1
ATOM 687 C CA . ASP A 1 91 ? 16.163 -9.239 -16.251 1.00 84.12 91 ASP A CA 1
ATOM 688 C C . ASP A 1 91 ? 17.566 -8.632 -16.420 1.00 84.12 91 ASP A C 1
ATOM 690 O O . ASP A 1 91 ? 17.986 -7.717 -15.708 1.00 84.12 91 ASP A O 1
ATOM 694 N N . HIS A 1 92 ? 18.306 -9.160 -17.396 1.00 80.62 92 HIS A N 1
ATOM 695 C CA . 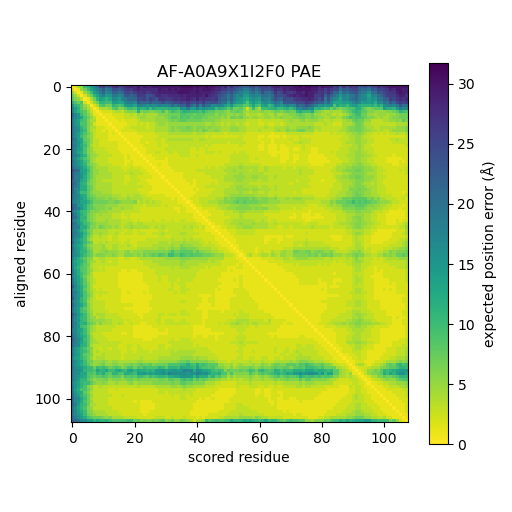HIS A 1 92 ? 19.634 -8.667 -17.771 1.00 80.62 92 HIS A CA 1
ATOM 696 C C . HIS A 1 92 ? 19.601 -7.339 -18.543 1.00 80.62 92 HIS A C 1
ATOM 698 O O . HIS A 1 92 ? 20.656 -6.764 -18.805 1.00 80.62 92 HIS A O 1
ATOM 704 N N . GLN A 1 93 ? 18.415 -6.865 -18.933 1.00 78.00 93 GLN A N 1
ATOM 705 C CA . GLN A 1 93 ? 18.218 -5.614 -19.668 1.00 78.00 93 GLN A CA 1
ATOM 706 C C . GLN A 1 93 ? 17.989 -4.422 -18.724 1.00 78.00 93 GLN A C 1
ATOM 708 O O . GLN A 1 93 ? 18.020 -3.277 -19.169 1.00 78.00 93 GLN A O 1
ATOM 713 N N . GLY A 1 94 ? 17.825 -4.678 -17.422 1.00 78.00 94 GLY A N 1
ATOM 714 C CA . GLY A 1 94 ? 17.628 -3.658 -16.396 1.00 78.00 94 GLY A CA 1
ATOM 715 C C . GLY A 1 94 ? 16.160 -3.342 -16.108 1.00 78.00 94 GLY A C 1
ATOM 716 O O . GLY A 1 94 ? 15.887 -2.330 -15.459 1.00 78.00 94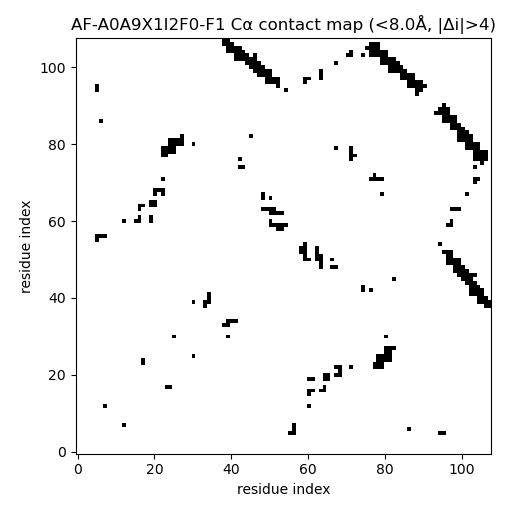 GLY A O 1
ATOM 717 N N . SER A 1 95 ? 15.219 -4.178 -16.559 1.00 83.94 95 SER A N 1
ATOM 718 C CA . SER A 1 95 ? 13.809 -4.042 -16.195 1.00 83.94 95 SER A CA 1
ATOM 719 C C . SER A 1 95 ? 13.639 -4.212 -14.693 1.00 83.94 95 SER A C 1
ATOM 721 O O . SER A 1 95 ? 14.169 -5.151 -14.089 1.00 83.94 95 SER A O 1
ATOM 723 N N . THR A 1 96 ? 12.877 -3.307 -14.090 1.00 86.69 96 THR A N 1
ATOM 724 C CA . THR A 1 96 ? 12.564 -3.322 -12.664 1.00 86.69 96 THR A CA 1
ATOM 725 C C . THR A 1 96 ? 11.110 -3.717 -12.437 1.00 86.69 96 THR A C 1
ATOM 727 O O . THR A 1 96 ? 10.232 -3.463 -13.259 1.00 86.69 96 THR A O 1
ATOM 730 N N . GLN A 1 97 ? 10.859 -4.349 -11.298 1.00 90.69 97 GLN A N 1
ATOM 731 C CA . GLN A 1 97 ? 9.538 -4.736 -10.834 1.00 90.69 97 GLN A CA 1
ATOM 732 C C . GLN A 1 97 ? 9.299 -4.164 -9.438 1.00 90.69 97 GLN A C 1
ATOM 734 O O . GLN A 1 97 ? 10.167 -4.243 -8.566 1.00 90.69 97 GLN A O 1
ATOM 739 N N . LEU A 1 98 ? 8.123 -3.575 -9.226 1.00 93.88 98 LEU A N 1
ATOM 740 C CA . LEU A 1 98 ? 7.745 -2.987 -7.946 1.00 93.88 98 LEU A CA 1
ATOM 741 C C . LEU A 1 98 ? 7.146 -4.054 -7.022 1.00 93.88 98 LEU A C 1
ATOM 743 O O . LEU A 1 98 ? 6.128 -4.664 -7.337 1.00 93.88 98 LEU A O 1
ATOM 747 N N . HIS A 1 99 ? 7.762 -4.247 -5.860 1.00 95.50 99 HIS A N 1
ATOM 748 C CA . HIS A 1 99 ? 7.235 -5.060 -4.768 1.00 95.50 99 HIS A CA 1
ATOM 749 C C . HIS A 1 99 ? 6.752 -4.134 -3.657 1.00 95.50 99 HIS A C 1
ATOM 751 O O . HIS A 1 99 ? 7.463 -3.198 -3.281 1.00 95.50 99 HIS A O 1
ATOM 757 N N . ILE A 1 100 ? 5.570 -4.412 -3.121 1.00 96.44 100 ILE A N 1
ATOM 758 C CA . ILE A 1 100 ? 4.900 -3.588 -2.119 1.00 96.44 100 ILE A CA 1
ATOM 759 C C . ILE A 1 100 ? 4.506 -4.478 -0.950 1.00 96.44 100 ILE A C 1
ATOM 761 O O . ILE A 1 100 ? 3.822 -5.483 -1.144 1.00 96.44 100 ILE A O 1
ATOM 765 N N . ASP A 1 101 ? 4.904 -4.073 0.252 1.00 97.19 101 ASP A N 1
ATOM 766 C CA . ASP A 1 101 ? 4.466 -4.693 1.493 1.00 97.19 101 ASP A CA 1
ATOM 767 C C . ASP A 1 101 ? 3.506 -3.748 2.216 1.00 97.19 101 ASP A C 1
ATOM 769 O O . ASP A 1 101 ? 3.852 -2.600 2.528 1.00 97.19 101 ASP A O 1
ATOM 773 N N . PHE A 1 102 ? 2.305 -4.219 2.527 1.00 97.81 102 PHE A N 1
ATOM 774 C CA . PHE A 1 102 ? 1.292 -3.401 3.182 1.00 97.81 102 PHE A CA 1
ATOM 775 C C . PHE A 1 102 ? 0.390 -4.205 4.116 1.00 97.81 102 PHE A C 1
ATOM 777 O O . PHE A 1 102 ? 0.275 -5.426 4.031 1.00 97.81 102 PHE A O 1
ATOM 784 N N . ASN A 1 103 ? -0.263 -3.489 5.024 1.00 97.94 103 ASN A N 1
ATOM 785 C CA . ASN A 1 103 ? -1.331 -4.024 5.857 1.00 97.94 103 ASN A CA 1
ATOM 786 C C . ASN A 1 103 ? -2.674 -3.509 5.350 1.00 97.94 103 ASN A C 1
ATOM 788 O O . ASN A 1 103 ? -2.749 -2.377 4.874 1.00 97.94 103 ASN A O 1
ATOM 792 N N . THR A 1 104 ? -3.729 -4.297 5.515 1.00 98.25 104 THR A N 1
ATOM 793 C CA . THR A 1 104 ? -5.107 -3.882 5.230 1.00 98.25 104 THR A CA 1
ATOM 794 C C . THR A 1 104 ? -5.843 -3.600 6.532 1.00 98.25 104 THR A C 1
ATOM 796 O O . THR A 1 104 ? -5.620 -4.252 7.558 1.00 98.25 104 THR A O 1
ATOM 799 N N . MET A 1 105 ? -6.707 -2.595 6.506 1.00 98.06 105 MET A N 1
ATOM 800 C CA . MET A 1 105 ? -7.494 -2.163 7.651 1.00 98.06 105 MET A CA 1
ATOM 801 C C . MET A 1 105 ? -8.927 -1.868 7.216 1.00 98.06 105 MET A C 1
ATOM 803 O O . MET A 1 105 ? -9.193 -1.496 6.070 1.00 98.06 105 MET A O 1
ATOM 807 N N . VAL A 1 106 ? -9.843 -2.006 8.165 1.00 97.94 106 VAL A N 1
ATOM 808 C CA . VAL A 1 106 ? -11.169 -1.401 8.101 1.00 97.94 106 VAL A CA 1
ATOM 809 C C . VAL A 1 106 ? -11.203 -0.264 9.109 1.00 97.94 106 VAL A C 1
ATOM 811 O O . VAL A 1 106 ? -10.851 -0.458 10.271 1.00 97.94 106 VAL A O 1
ATOM 814 N N . CYS A 1 107 ? -11.568 0.921 8.651 1.00 95.88 107 CYS A N 1
ATOM 815 C CA . CYS A 1 107 ? -11.660 2.130 9.455 1.00 95.88 107 CYS A CA 1
ATOM 816 C C . CYS A 1 107 ? -13.064 2.724 9.351 1.00 95.88 107 CYS A C 1
ATOM 818 O O . CYS A 1 107 ? -13.720 2.571 8.318 1.00 95.88 107 CYS A O 1
ATOM 820 N N . GLU A 1 108 ? -13.503 3.376 10.423 1.00 88.12 108 GLU A N 1
ATOM 821 C CA . GLU A 1 108 ? -14.761 4.134 10.488 1.00 88.12 108 GLU A CA 1
ATOM 822 C C . GLU A 1 108 ? -14.682 5.481 9.759 1.00 88.12 108 GLU A C 1
ATOM 824 O O . GLU A 1 108 ? -13.619 6.146 9.835 1.00 88.12 108 GLU A O 1
#

Sequence (108 aa):
MTSCGSSISPSQVNDTLPSLTQATYYNQVNAAEAQNSGKCKLLTKSRNYVAPIGFTVKNDLKNGARGIDEWVQLDGGNAYVLTNFKWVTVDHQGSTQLHIDFNTMVCE

Organism: NCBI:txid2883124

Secondary structure (DSSP, 8-state):
---------HHHHHHHHHHT-SSEEE-HHHHHHHHHTTSEEEEEEEEEEEPPP-SSHHHHHHHHHHHHHHHHHHTT-SEEEEEEEEEEE-STT--EEEEEEEEEEEE-

Solvent-accessible surface area (backbone atoms only — not comparable to full-atom values): 6008 Å² total; per-residue (Å²): 133,84,80,83,70,83,66,76,54,72,68,55,46,67,59,49,35,53,74,59,32,84,38,46,74,31,55,68,66,58,44,51,53,33,39,75,70,67,48,25,45,79,70,47,75,74,43,75,46,76,26,61,72,47,94,40,66,70,42,26,39,46,39,38,16,50,52,51,36,53,51,18,53,74,70,70,28,53,21,35,29,74,74,47,72,48,76,41,72,78,52,98,88,65,49,58,32,46,34,40,30,29,29,29,19,35,61,118

Radius of gyration: 14.65 Å; Cα contacts (8 Å, |Δi|>4): 203; chains: 1; bounding box: 38×20×42 Å

Foldseek 3Di:
DDDPPQDDDPVCLVVQLCVLAQAAEDEPVRQVVCVVVVQKDWQDFWDKDKFDQLVHPNRLSNSVRVVVNVVLVVSVARHKYFPDKDWDQDDPVRGTIIMTTMTHMHGD